Protein AF-A0A436BID1-F1 (afdb_monomer)

Sequence (160 aa):
TLTITIHGTDDAPVAVADTGSANEAGITPATAATGNVLANDTDVDNTHAQLSVSAVTGGTVGSALAGSYGSVTINGDGSYNYVIDDANPTVDALNVGGSLTDSFTYTVSDGQGGTSSTTLTITIHGTDDAPVAVADTGSANEAGITPATAATGNVLANDT

Secondary structure (DSSP, 8-state):
-PPPPPPP-PPPPB---EEEEEE--SSS--B-EEEETTTT-B-SSS-GGG-EEEEETTS-TTSEEE-SSEEEEE-TTSEEEEEE-TT-TTTTT-BTT-EEEEEEEEEEE-SSS-EEEEEEEEEEE-BPPPP---------B--SSSPPB-----TTSS--

Nearest PDB structures (foldseek):
  2yd1-assembly1_A  TM=4.431E-01  e=1.162E-01  Drosophila melanogaster
  6e8f-assembly1_A  TM=4.345E-01  e=7.505E-02  Homo sapiens
  3k5s-assembly1_B  TM=4.274E-01  e=1.612E-01  Gallus gallus
  7qfj-assembly6_F  TM=3.705E-01  e=1.433E+00  Lactobacillus acidophilus
  3eif-assembly1_A  TM=3.226E-01  e=3.252E+00  Streptococcus pyogenes

Radius of gyration: 27.64 Å; Cα contacts (8 Å, |Δi|>4): 351; chains: 1; bounding box: 82×17×98 Å

Structure (mmCIF, N/CA/C/O backbone):
data_AF-A0A436BID1-F1
#
_entry.id   AF-A0A436BID1-F1
#
loop_
_atom_site.group_PDB
_atom_site.id
_atom_site.type_symbol
_atom_site.label_atom_id
_atom_site.label_alt_id
_atom_site.label_comp_id
_atom_site.label_asym_id
_atom_site.label_entity_id
_atom_site.label_seq_id
_atom_site.pdbx_PDB_ins_code
_atom_site.Cartn_x
_atom_site.Cartn_y
_atom_site.Cartn_z
_atom_site.occupancy
_atom_site.B_iso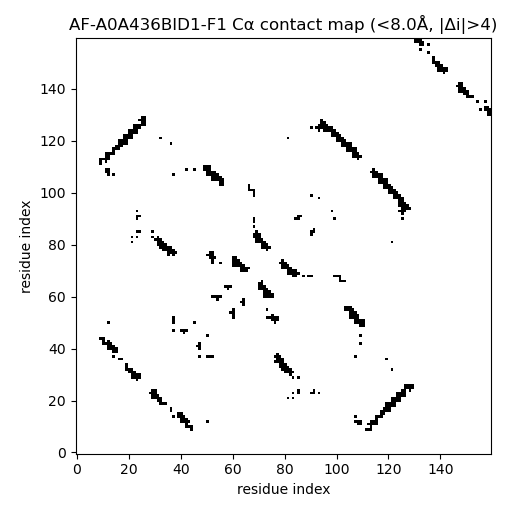_or_equiv
_atom_site.auth_seq_id
_atom_site.auth_comp_id
_atom_site.auth_asym_id
_atom_site.auth_atom_id
_atom_site.pdbx_PDB_model_num
ATOM 1 N N . THR A 1 1 ? -41.600 -2.890 45.453 1.00 72.25 1 THR A N 1
ATOM 2 C CA . THR A 1 1 ? -41.092 -2.928 44.065 1.00 72.25 1 THR A CA 1
ATOM 3 C C . THR A 1 1 ? -39.707 -3.534 44.091 1.00 72.25 1 THR A C 1
ATOM 5 O O . THR A 1 1 ? -38.937 -3.176 44.971 1.00 72.25 1 THR A O 1
ATOM 8 N N . LEU A 1 2 ? -39.421 -4.500 43.213 1.00 68.31 2 LEU A N 1
ATOM 9 C CA . LEU A 1 2 ? -38.078 -5.058 43.035 1.00 68.31 2 LEU A CA 1
ATOM 10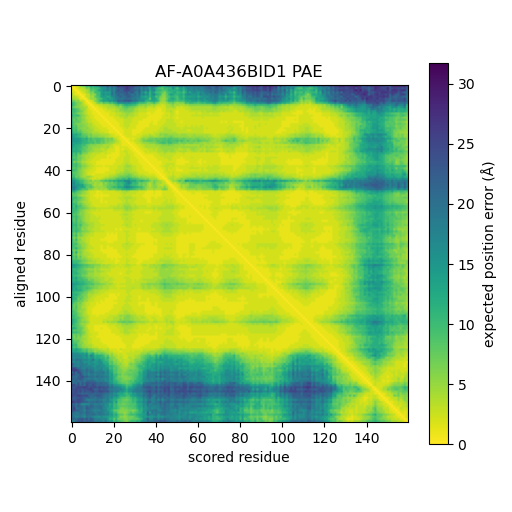 C C . LEU A 1 2 ? -37.408 -4.293 41.894 1.00 68.31 2 LEU A C 1
ATOM 12 O O . LEU A 1 2 ? -37.943 -4.275 40.788 1.00 68.31 2 LEU A O 1
ATOM 16 N N . THR A 1 3 ? -36.270 -3.670 42.172 1.00 73.38 3 THR A N 1
ATOM 17 C CA . THR A 1 3 ? -35.426 -3.057 41.145 1.00 73.38 3 THR A CA 1
ATOM 18 C C . THR A 1 3 ? -34.325 -4.049 40.805 1.00 73.38 3 THR A C 1
ATOM 20 O O . THR A 1 3 ? -33.556 -4.430 41.684 1.00 73.38 3 THR A O 1
ATOM 23 N N . ILE A 1 4 ? -34.271 -4.481 39.546 1.00 79.56 4 ILE A N 1
ATOM 24 C CA . ILE A 1 4 ? -33.131 -5.219 39.002 1.00 79.56 4 ILE A CA 1
ATOM 25 C C . ILE A 1 4 ? -32.293 -4.209 38.229 1.00 79.56 4 ILE A C 1
ATOM 27 O O . ILE A 1 4 ? -32.783 -3.600 37.280 1.00 79.56 4 ILE A O 1
ATOM 31 N N . THR A 1 5 ? -31.046 -4.028 38.652 1.00 77.38 5 THR A N 1
ATOM 32 C CA . THR A 1 5 ? -30.057 -3.240 37.917 1.00 77.38 5 THR A CA 1
ATOM 33 C C . THR A 1 5 ? -29.229 -4.200 37.078 1.00 77.38 5 THR A C 1
ATOM 35 O O . THR A 1 5 ? -28.635 -5.129 37.624 1.00 77.38 5 THR A O 1
ATOM 38 N N . ILE A 1 6 ? -29.202 -3.992 35.764 1.00 78.88 6 ILE A N 1
ATOM 39 C CA . ILE A 1 6 ? -28.259 -4.664 34.868 1.00 78.88 6 ILE A CA 1
ATOM 40 C C . ILE A 1 6 ? -27.137 -3.678 34.566 1.00 78.88 6 ILE A C 1
ATOM 42 O O . ILE A 1 6 ? -27.401 -2.528 34.220 1.00 78.88 6 ILE A O 1
ATOM 46 N N . HIS A 1 7 ? -25.898 -4.130 34.736 1.00 75.88 7 HIS A N 1
ATOM 47 C CA . HIS A 1 7 ? -24.707 -3.409 34.309 1.00 75.88 7 HIS A CA 1
ATOM 48 C C . HIS A 1 7 ? -24.254 -4.002 32.974 1.00 75.88 7 HIS A C 1
ATOM 50 O O . HIS A 1 7 ? -24.114 -5.222 32.881 1.00 75.88 7 HIS A O 1
ATOM 56 N N . GLY A 1 8 ? -24.071 -3.155 31.960 1.00 78.06 8 GLY A N 1
ATOM 57 C CA . GLY A 1 8 ? -23.377 -3.540 30.730 1.00 78.06 8 GLY A CA 1
ATOM 58 C C . GLY A 1 8 ? -21.879 -3.723 30.983 1.00 78.06 8 GLY A C 1
ATOM 59 O O . GLY A 1 8 ? -21.345 -3.199 31.967 1.00 78.06 8 GLY A O 1
ATOM 60 N N . THR A 1 9 ? -21.228 -4.487 30.116 1.00 86.00 9 THR A N 1
ATOM 61 C CA . THR A 1 9 ? -19.767 -4.604 30.017 1.00 86.00 9 THR A CA 1
ATOM 62 C C . THR A 1 9 ? -19.306 -3.908 28.744 1.00 86.00 9 THR A C 1
ATOM 64 O O . THR A 1 9 ? -20.119 -3.756 27.850 1.00 86.00 9 THR A O 1
ATOM 67 N N . ASP A 1 10 ? -18.040 -3.502 28.696 1.00 88.88 10 ASP A N 1
ATOM 68 C CA . ASP A 1 10 ? -17.391 -2.991 27.482 1.00 88.88 10 ASP A CA 1
ATOM 69 C C . ASP A 1 10 ? -17.120 -4.158 26.521 1.00 88.88 10 ASP A C 1
ATOM 71 O O . ASP A 1 10 ? -16.430 -5.115 26.901 1.00 88.88 10 ASP A O 1
ATOM 75 N N . ASP A 1 11 ? -17.701 -4.114 25.327 1.00 91.94 11 ASP A N 1
ATOM 76 C CA . ASP A 1 11 ? -17.417 -5.037 24.233 1.00 91.94 11 ASP A CA 1
ATOM 77 C C . ASP A 1 11 ? -16.283 -4.505 23.344 1.00 91.94 11 ASP A C 1
ATOM 79 O O . ASP A 1 11 ? -16.117 -3.310 23.156 1.00 91.94 11 ASP A O 1
ATOM 83 N N . ALA A 1 12 ? -15.482 -5.410 22.775 1.00 93.69 12 ALA A N 1
ATOM 84 C CA . ALA A 1 12 ? -14.409 -5.009 21.869 1.00 93.69 12 ALA A CA 1
ATOM 85 C C . ALA A 1 12 ? -14.951 -4.597 20.487 1.00 93.69 12 ALA A C 1
ATOM 87 O O . ALA A 1 12 ? -15.913 -5.209 20.001 1.00 93.69 12 ALA A O 1
ATOM 88 N N . PRO A 1 13 ? -14.258 -3.685 19.777 1.00 96.69 13 PRO A N 1
ATOM 89 C CA . PRO A 1 13 ? -14.666 -3.279 18.444 1.00 96.69 13 PRO A CA 1
ATOM 90 C C . PRO A 1 13 ? -14.571 -4.446 17.454 1.00 96.69 13 PRO A C 1
ATOM 92 O O . PRO A 1 13 ? -13.704 -5.321 17.535 1.00 96.69 13 PRO A O 1
ATOM 95 N N . VAL A 1 14 ? -15.440 -4.434 16.453 1.00 97.12 14 VAL A N 1
ATOM 96 C CA . VAL A 1 14 ? -15.406 -5.334 15.301 1.00 97.12 14 VAL A CA 1
ATOM 97 C C . VAL A 1 14 ? -14.659 -4.636 14.171 1.00 97.12 14 VAL A C 1
ATOM 99 O O . VAL A 1 14 ? -15.238 -3.817 13.456 1.00 97.12 14 VAL A O 1
ATOM 102 N N . ALA A 1 15 ? -13.379 -4.982 14.026 1.00 97.62 15 ALA A N 1
ATOM 103 C CA . ALA A 1 15 ? -12.531 -4.508 12.941 1.00 97.62 15 ALA A CA 1
ATOM 104 C C . ALA A 1 15 ? -12.761 -5.327 11.657 1.00 97.62 15 ALA A C 1
ATOM 106 O O . ALA A 1 15 ? -12.781 -6.563 11.690 1.00 97.62 15 ALA A O 1
ATOM 107 N N . VAL A 1 16 ? -12.916 -4.654 10.523 1.00 98.38 16 VAL A N 1
ATOM 108 C CA . VAL A 1 16 ? -13.138 -5.230 9.196 1.00 98.38 16 VAL A CA 1
ATOM 109 C C . VAL A 1 16 ? -11.924 -4.923 8.323 1.00 98.38 16 VAL A C 1
ATOM 111 O O . VAL A 1 16 ? -11.345 -3.853 8.389 1.00 98.38 16 VAL A O 1
ATOM 114 N N . ALA A 1 17 ? -11.470 -5.897 7.533 1.00 98.50 17 ALA A N 1
ATOM 115 C CA . ALA A 1 17 ? -10.313 -5.689 6.665 1.00 98.50 17 ALA A CA 1
ATOM 116 C C . ALA A 1 17 ? -10.600 -4.658 5.563 1.00 98.50 17 ALA A C 1
ATOM 118 O O . ALA A 1 17 ? -11.680 -4.657 4.964 1.00 98.50 17 ALA A O 1
ATOM 119 N N . ASP A 1 18 ? -9.586 -3.861 5.240 1.00 98.69 18 ASP A N 1
ATOM 120 C CA . ASP A 1 18 ? -9.657 -2.807 4.238 1.00 98.69 18 ASP A CA 1
ATOM 121 C C . ASP A 1 18 ? -8.842 -3.109 2.997 1.00 98.69 18 ASP A C 1
ATOM 123 O O . ASP A 1 18 ? -7.834 -3.821 3.012 1.00 98.69 18 ASP A O 1
ATOM 127 N N . THR A 1 19 ? -9.251 -2.461 1.911 1.00 98.38 19 THR A N 1
ATOM 128 C CA . THR A 1 19 ? -8.531 -2.480 0.646 1.00 98.38 19 THR A CA 1
ATOM 129 C C . THR A 1 19 ? -8.276 -1.067 0.146 1.00 98.38 19 THR A C 1
ATOM 131 O O . THR A 1 19 ? -9.178 -0.228 0.165 1.00 98.38 19 THR A O 1
ATOM 134 N N . GLY A 1 20 ? -7.072 -0.824 -0.358 1.00 98.00 20 GLY A N 1
ATOM 135 C CA . GLY A 1 20 ? -6.705 0.380 -1.096 1.00 98.00 20 GLY A CA 1
ATOM 136 C C . GLY A 1 20 ? -6.173 0.034 -2.482 1.00 98.00 20 GLY A C 1
ATOM 137 O O . GLY A 1 20 ? -5.729 -1.089 -2.726 1.00 98.00 20 GLY A O 1
ATOM 138 N N . SER A 1 21 ? -6.210 1.005 -3.390 1.00 97.75 21 SER A N 1
ATOM 139 C CA . SER A 1 21 ? -5.693 0.863 -4.751 1.00 97.75 21 SER A CA 1
ATOM 140 C C . SER A 1 21 ? -4.777 2.029 -5.076 1.00 97.75 21 SER A C 1
ATOM 142 O O . SER A 1 21 ? -5.123 3.180 -4.811 1.00 97.75 21 SER A O 1
ATOM 144 N N . ALA A 1 22 ? -3.635 1.717 -5.668 1.00 97.44 22 ALA A N 1
ATOM 145 C CA . ALA A 1 22 ? -2.652 2.665 -6.158 1.00 97.44 22 ALA A CA 1
ATOM 146 C C . ALA A 1 22 ? -2.274 2.278 -7.593 1.00 97.44 22 ALA A C 1
ATOM 148 O O . ALA A 1 22 ? -2.357 1.104 -7.958 1.00 97.44 22 ALA A O 1
ATOM 149 N N . ASN A 1 23 ? -1.858 3.251 -8.394 1.00 96.25 23 ASN A N 1
ATOM 150 C CA . ASN A 1 23 ? -1.273 2.982 -9.705 1.00 96.25 23 ASN A CA 1
ATOM 151 C C . ASN A 1 23 ? 0.169 3.445 -9.675 1.00 96.25 23 ASN A C 1
ATOM 153 O O . ASN A 1 23 ? 0.450 4.545 -9.194 1.00 96.25 23 ASN A O 1
ATOM 157 N N . GLU A 1 24 ? 1.044 2.605 -10.190 1.00 95.31 24 GLU A N 1
ATOM 158 C CA . GLU A 1 24 ? 2.434 2.939 -10.450 1.00 95.31 24 GLU A CA 1
ATOM 159 C C . GLU A 1 24 ? 2.587 4.147 -11.383 1.00 95.31 24 GLU A C 1
ATOM 161 O O . GLU A 1 24 ? 1.622 4.567 -12.034 1.00 95.31 24 GLU A O 1
ATOM 166 N N . ALA A 1 25 ? 3.782 4.740 -11.424 1.00 92.25 25 ALA A N 1
ATOM 167 C CA . ALA A 1 25 ? 4.133 5.611 -12.526 1.00 92.25 25 ALA A CA 1
ATOM 168 C C . ALA A 1 25 ? 4.237 4.838 -13.854 1.00 92.25 25 ALA A C 1
ATOM 170 O O . ALA A 1 25 ? 4.171 3.618 -13.921 1.00 92.25 25 ALA A O 1
ATOM 171 N N . GLY A 1 26 ? 4.334 5.617 -14.920 1.00 88.69 26 GLY A N 1
ATOM 172 C CA . GLY A 1 26 ? 4.584 5.188 -16.285 1.00 88.69 26 GLY A CA 1
ATOM 173 C C . GLY A 1 26 ? 4.569 6.448 -17.134 1.00 88.69 26 GLY A C 1
ATOM 174 O O . GLY A 1 26 ? 5.205 7.449 -16.791 1.00 88.69 26 GLY A O 1
ATOM 175 N N . ILE A 1 27 ? 3.741 6.501 -18.177 1.00 87.62 27 ILE A N 1
ATOM 176 C CA . ILE A 1 27 ? 3.491 7.756 -18.915 1.00 87.62 27 ILE A CA 1
ATOM 177 C C . ILE A 1 27 ? 2.895 8.847 -18.002 1.00 87.62 27 ILE A C 1
ATOM 179 O O . ILE A 1 27 ? 3.118 10.044 -18.214 1.00 87.62 27 ILE A O 1
ATOM 183 N N . THR A 1 28 ? 2.126 8.454 -16.983 1.00 87.56 28 THR A N 1
ATOM 184 C CA . THR A 1 28 ? 1.573 9.360 -15.967 1.00 87.56 28 THR A CA 1
ATOM 185 C C . THR A 1 28 ? 2.251 9.157 -14.613 1.00 87.56 28 THR A C 1
ATOM 187 O O . THR A 1 28 ? 2.656 8.038 -14.319 1.00 87.56 28 THR A O 1
ATOM 190 N N . PRO A 1 29 ? 2.333 10.187 -13.748 1.00 90.62 29 PRO A N 1
ATOM 191 C CA . PRO A 1 29 ? 2.858 10.015 -12.396 1.00 90.62 29 PRO A CA 1
ATOM 192 C C . PRO A 1 29 ? 2.053 9.005 -11.571 1.00 90.62 29 PRO A C 1
ATOM 194 O O . PRO A 1 29 ? 0.826 8.942 -11.703 1.00 90.62 29 PRO A O 1
ATOM 197 N N . ALA A 1 30 ? 2.741 8.309 -10.663 1.00 92.75 30 ALA A N 1
ATOM 198 C CA . ALA A 1 30 ? 2.126 7.390 -9.715 1.00 92.75 30 ALA A CA 1
ATOM 199 C C . ALA A 1 30 ? 0.992 8.049 -8.912 1.00 92.75 30 ALA A C 1
ATOM 201 O O . ALA A 1 30 ? 1.033 9.234 -8.558 1.00 92.75 30 ALA A O 1
ATOM 202 N N . THR A 1 31 ? -0.011 7.247 -8.564 1.00 95.50 31 THR A N 1
ATOM 203 C CA . THR A 1 31 ? -1.129 7.650 -7.705 1.00 95.50 31 THR A CA 1
ATOM 204 C C . THR A 1 31 ? -1.084 6.882 -6.393 1.00 95.50 31 THR A C 1
ATOM 206 O O . THR A 1 31 ? -1.023 5.656 -6.378 1.00 95.50 31 THR A O 1
ATOM 209 N N . ALA A 1 32 ? -1.119 7.612 -5.281 1.00 95.12 32 ALA A N 1
ATOM 210 C CA . ALA A 1 32 ? -1.159 7.038 -3.940 1.00 95.12 32 ALA A CA 1
ATOM 211 C C . ALA A 1 32 ? -2.531 6.416 -3.628 1.00 95.12 32 ALA A C 1
ATOM 213 O O . ALA A 1 32 ? -3.563 6.939 -4.059 1.00 95.12 32 ALA A O 1
ATOM 214 N N . ALA A 1 33 ? -2.552 5.369 -2.798 1.00 98.06 33 ALA A N 1
ATOM 215 C CA . ALA A 1 33 ? -3.795 4.910 -2.177 1.00 98.06 33 ALA A CA 1
ATOM 216 C C . ALA A 1 33 ? -4.063 5.736 -0.915 1.00 98.06 33 ALA A C 1
ATOM 218 O O . ALA A 1 33 ? -3.208 5.827 -0.032 1.00 98.06 33 ALA A O 1
ATOM 219 N N . THR A 1 34 ? -5.257 6.316 -0.812 1.00 98.38 34 THR A N 1
ATOM 220 C CA . THR A 1 34 ? -5.702 7.049 0.380 1.00 98.38 34 THR A CA 1
ATOM 221 C C . THR A 1 34 ? -7.092 6.590 0.799 1.00 98.38 34 THR A C 1
ATOM 223 O O . THR A 1 34 ? -7.889 6.144 -0.027 1.00 98.38 34 THR A O 1
ATOM 226 N N . GLY A 1 35 ? -7.390 6.694 2.090 1.00 98.25 35 GLY A N 1
ATOM 227 C CA . GLY A 1 35 ? -8.683 6.297 2.636 1.00 98.25 35 GLY A CA 1
ATOM 228 C C . GLY A 1 35 ? -8.715 6.393 4.154 1.00 98.25 35 GLY A C 1
ATOM 229 O O . GLY A 1 35 ? -7.863 7.046 4.758 1.00 98.25 35 GLY A O 1
ATOM 230 N N . ASN A 1 36 ? -9.706 5.747 4.764 1.00 98.25 36 ASN A N 1
ATOM 231 C CA . ASN A 1 36 ? -9.809 5.630 6.212 1.00 98.25 36 ASN A CA 1
ATOM 232 C C . ASN A 1 36 ? -10.103 4.173 6.590 1.00 98.25 36 ASN A C 1
ATOM 234 O O . ASN A 1 36 ? -11.115 3.640 6.142 1.00 98.25 36 ASN A O 1
ATOM 238 N N . VAL A 1 37 ? -9.221 3.568 7.391 1.00 98.38 37 VAL A N 1
ATOM 239 C CA . VAL A 1 37 ? -9.302 2.157 7.809 1.00 98.38 37 VAL A CA 1
ATOM 240 C C . VAL A 1 37 ? -10.337 1.878 8.897 1.00 98.38 37 VAL A C 1
ATOM 242 O O . VAL A 1 37 ? -10.498 0.749 9.333 1.00 98.38 37 VAL A O 1
ATOM 245 N N . LEU A 1 38 ? -10.984 2.925 9.407 1.00 97.62 38 LEU A N 1
ATOM 246 C CA . LEU A 1 38 ? -12.035 2.783 10.402 1.00 97.62 38 LEU A CA 1
ATOM 247 C C . LEU A 1 38 ? -13.413 2.749 9.756 1.00 97.62 38 LEU A C 1
ATOM 249 O O . LEU A 1 38 ? -14.341 2.328 10.416 1.00 97.62 38 LEU A O 1
ATOM 253 N N . ALA A 1 39 ? -13.576 3.164 8.492 1.00 96.25 39 ALA A N 1
ATOM 254 C CA . ALA A 1 39 ? -14.872 3.521 7.897 1.00 96.25 39 ALA A CA 1
ATOM 255 C C . ALA A 1 39 ? -15.936 2.402 7.870 1.00 96.25 39 ALA A C 1
ATOM 257 O O . ALA A 1 3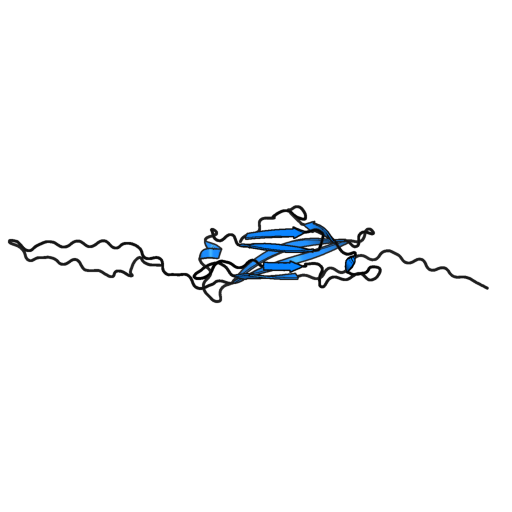9 ? -17.129 2.685 7.731 1.00 96.25 39 ALA A O 1
ATOM 258 N N . ASN A 1 40 ? -15.518 1.143 7.958 1.00 96.38 40 ASN A N 1
ATOM 259 C CA . ASN A 1 40 ? -16.358 -0.058 7.957 1.00 96.38 40 ASN A CA 1
ATOM 260 C C . ASN A 1 40 ? -16.350 -0.804 9.307 1.00 96.38 40 ASN A C 1
ATOM 262 O O . ASN A 1 40 ? -17.041 -1.818 9.431 1.00 96.38 40 ASN A O 1
ATOM 266 N N . ASP A 1 41 ? -15.622 -0.301 10.302 1.00 96.81 41 ASP A N 1
ATOM 267 C CA . ASP A 1 41 ? -15.540 -0.888 11.634 1.00 96.81 41 ASP A CA 1
ATOM 268 C C . ASP A 1 41 ? -16.774 -0.547 12.469 1.00 96.81 41 ASP A C 1
ATOM 270 O O . ASP A 1 41 ? -17.496 0.420 12.220 1.00 96.81 41 ASP A O 1
ATOM 274 N N . THR A 1 42 ? -17.058 -1.340 13.494 1.00 95.81 42 THR A N 1
ATOM 275 C CA . THR A 1 42 ? -18.190 -1.067 14.390 1.00 95.81 42 THR A CA 1
ATOM 276 C C . THR A 1 42 ? -17.853 -1.409 15.824 1.00 95.81 42 THR A C 1
ATOM 278 O O . THR A 1 42 ? -16.915 -2.147 16.095 1.00 95.81 42 THR A O 1
ATOM 281 N N . ASP A 1 43 ? -18.650 -0.879 16.736 1.00 94.75 43 ASP A N 1
ATOM 282 C CA . ASP A 1 43 ? -18.651 -1.248 18.139 1.00 94.75 43 ASP A CA 1
ATOM 283 C C . ASP A 1 43 ? -20.105 -1.236 18.622 1.00 94.75 43 ASP A C 1
ATOM 285 O O . ASP A 1 43 ? -20.921 -0.469 18.099 1.00 94.75 43 ASP A O 1
ATOM 289 N N . VAL A 1 44 ? -20.467 -2.150 19.520 1.00 92.50 44 VAL A N 1
ATOM 290 C CA . VAL A 1 44 ? -21.859 -2.295 19.976 1.00 92.50 44 VAL A CA 1
ATOM 291 C C . VAL A 1 44 ? -22.210 -1.302 21.083 1.00 92.50 44 VAL A C 1
ATOM 293 O O . VAL A 1 44 ? -23.368 -0.882 21.168 1.00 92.50 44 VAL A O 1
ATOM 296 N N . ASP A 1 45 ? -21.222 -0.884 21.873 1.00 87.75 45 ASP A N 1
ATOM 297 C CA . ASP A 1 45 ? -21.388 0.044 22.989 1.00 87.75 45 ASP A CA 1
ATOM 298 C C . ASP A 1 45 ? -21.038 1.484 22.590 1.00 87.75 45 ASP A C 1
ATOM 300 O O . ASP A 1 45 ? -21.561 2.440 23.176 1.00 87.75 45 ASP A O 1
ATOM 304 N N . ASN A 1 46 ? -20.226 1.648 21.540 1.00 80.19 46 ASN A N 1
ATOM 305 C CA . ASN A 1 46 ? -19.675 2.930 21.127 1.00 80.19 46 ASN A CA 1
ATOM 306 C C . ASN A 1 46 ? -20.135 3.410 19.756 1.00 80.19 46 ASN A C 1
ATOM 308 O O . ASN A 1 46 ? -20.496 2.668 18.845 1.00 80.19 46 ASN A O 1
ATOM 312 N N . THR A 1 47 ? -20.083 4.729 19.584 1.00 81.19 47 THR A N 1
ATOM 313 C CA . THR A 1 47 ? -20.255 5.323 18.261 1.00 81.19 47 THR A CA 1
ATOM 314 C C . THR A 1 47 ? -18.975 5.162 17.455 1.00 81.19 47 THR A C 1
ATOM 316 O O . THR A 1 47 ? -17.873 5.306 17.975 1.00 81.19 47 THR A O 1
ATOM 319 N N . HIS A 1 48 ? -19.117 4.985 16.146 1.00 78.56 48 HIS A N 1
ATOM 320 C CA . HIS A 1 48 ? -17.992 4.888 15.216 1.00 78.56 48 HIS A CA 1
ATOM 321 C C . HIS A 1 48 ? -16.979 6.049 15.324 1.00 78.56 48 HIS A C 1
ATOM 323 O O . HIS A 1 48 ? -15.788 5.864 15.117 1.00 78.56 48 HIS A O 1
ATOM 329 N N . ALA A 1 49 ? -17.436 7.248 15.706 1.00 80.62 49 ALA A N 1
ATOM 330 C CA . ALA A 1 49 ? -16.585 8.427 15.889 1.00 80.62 49 ALA A CA 1
ATOM 331 C C . ALA A 1 49 ? -15.639 8.347 17.106 1.00 80.62 49 ALA A C 1
ATOM 333 O O . ALA A 1 49 ? -14.796 9.226 17.275 1.00 80.62 49 ALA A O 1
ATOM 334 N N . GLN A 1 50 ? -15.802 7.342 17.970 1.00 88.12 50 GLN A N 1
ATOM 335 C CA . GLN A 1 50 ? -14.929 7.080 19.118 1.00 88.12 50 GLN A CA 1
ATOM 336 C C . GLN A 1 50 ? -13.845 6.041 18.804 1.00 88.12 50 GLN A C 1
ATOM 338 O O . GLN A 1 50 ? -12.903 5.913 19.583 1.00 88.12 50 GLN A O 1
ATOM 343 N N . LEU A 1 51 ? -13.944 5.336 17.670 1.00 96.69 51 LEU A N 1
ATOM 344 C CA . LEU A 1 51 ? -12.920 4.388 17.244 1.00 96.69 51 LEU A CA 1
ATOM 345 C C . LEU A 1 51 ? -11.635 5.114 16.846 1.00 96.69 51 LEU A C 1
ATOM 347 O O . LEU A 1 51 ? -11.654 6.212 16.288 1.00 96.69 51 LEU A O 1
ATOM 351 N N . SER A 1 52 ? -10.504 4.476 17.127 1.00 97.81 52 SER A N 1
ATOM 352 C CA . SER A 1 52 ? -9.180 4.980 16.768 1.00 97.81 52 SER A CA 1
ATOM 353 C C . SER A 1 52 ? -8.227 3.846 16.423 1.00 97.81 52 SER A C 1
ATOM 355 O O . SER A 1 52 ? -8.381 2.716 16.889 1.00 97.81 52 SER A O 1
ATOM 357 N N . VAL A 1 53 ? -7.195 4.148 15.638 1.00 98.56 53 VAL A N 1
ATOM 358 C CA . VAL A 1 53 ? -6.074 3.226 15.440 1.00 98.56 53 VAL A CA 1
ATOM 359 C C . VAL A 1 53 ? -5.094 3.388 16.598 1.00 98.56 53 VAL A C 1
ATOM 361 O O . VAL A 1 53 ? -4.484 4.441 16.781 1.00 98.56 53 VAL A O 1
ATOM 364 N N . SER A 1 54 ? -4.926 2.321 17.375 1.00 98.44 54 SER A N 1
ATOM 365 C CA . SER A 1 54 ? -4.079 2.293 18.575 1.00 98.44 54 SER A CA 1
ATOM 366 C C . SER A 1 54 ? -2.687 1.707 18.327 1.00 98.44 54 SER A C 1
ATOM 368 O O . SER A 1 54 ? -1.744 2.037 19.046 1.00 98.44 54 SER A O 1
ATOM 370 N N . ALA A 1 55 ? -2.530 0.861 17.303 1.00 98.62 55 ALA A N 1
ATOM 371 C CA . ALA A 1 55 ? -1.247 0.263 16.948 1.00 98.62 55 ALA A CA 1
ATOM 372 C C . ALA A 1 55 ? -1.156 -0.080 15.456 1.00 98.62 55 ALA A C 1
ATOM 374 O O . ALA A 1 55 ? -2.157 -0.392 14.812 1.00 98.62 55 ALA A O 1
ATOM 375 N N . VAL A 1 56 ? 0.074 -0.083 14.938 1.00 98.69 56 VAL A N 1
ATOM 376 C CA . VAL A 1 56 ? 0.436 -0.631 13.624 1.00 98.69 56 VAL A CA 1
ATOM 377 C C . VAL A 1 56 ? 1.537 -1.663 13.848 1.00 98.69 56 VAL A C 1
ATOM 379 O O . VAL A 1 56 ? 2.558 -1.367 14.469 1.00 98.69 56 VAL A O 1
ATOM 382 N N . THR A 1 57 ? 1.339 -2.888 13.371 1.00 98.62 57 THR A N 1
ATOM 383 C CA . THR A 1 57 ? 2.309 -3.973 13.567 1.00 98.62 57 THR A CA 1
ATOM 384 C C . THR A 1 57 ? 3.587 -3.685 12.787 1.00 98.62 57 THR A C 1
ATOM 386 O O . THR A 1 57 ? 3.542 -3.447 11.585 1.00 98.62 57 THR A O 1
ATOM 389 N N . GLY A 1 58 ? 4.737 -3.721 13.465 1.00 97.81 58 GLY A N 1
ATOM 390 C CA . GLY A 1 58 ? 6.037 -3.446 12.844 1.00 97.81 58 GLY A CA 1
ATOM 391 C C . GLY A 1 58 ? 6.337 -1.960 12.619 1.00 97.81 58 GLY A C 1
ATOM 392 O O . GLY A 1 58 ? 7.396 -1.644 12.085 1.00 97.81 58 GLY A O 1
ATOM 393 N N . GLY A 1 59 ? 5.455 -1.053 13.052 1.00 97.38 59 GLY A N 1
ATOM 394 C CA . GLY A 1 59 ? 5.624 0.389 12.891 1.00 97.38 59 GLY A CA 1
ATOM 395 C C . GLY A 1 59 ? 5.066 1.199 14.058 1.00 97.38 59 GLY A C 1
ATOM 396 O O . GLY A 1 59 ? 4.837 0.687 15.153 1.00 97.38 59 GLY A O 1
ATOM 397 N N . THR A 1 60 ? 4.844 2.485 13.798 1.00 98.50 60 THR A N 1
ATOM 398 C CA . THR A 1 60 ? 4.285 3.446 14.756 1.00 98.50 60 THR A CA 1
ATOM 399 C C . THR A 1 60 ? 3.114 4.163 14.097 1.00 98.50 60 THR A C 1
ATOM 401 O O . THR A 1 60 ? 3.234 4.608 12.956 1.00 98.50 60 THR A O 1
ATOM 404 N N . VAL A 1 61 ? 1.995 4.306 14.814 1.00 98.62 61 VAL A N 1
ATOM 405 C CA . VAL A 1 61 ? 0.830 5.076 14.345 1.00 98.62 61 VAL A CA 1
ATOM 406 C C . VAL A 1 61 ? 1.267 6.490 13.939 1.00 98.62 61 VAL A C 1
ATOM 408 O O . VAL A 1 61 ? 2.021 7.150 14.655 1.00 98.62 61 VAL A O 1
ATOM 411 N N . GLY A 1 62 ? 0.810 6.949 12.777 1.00 98.50 62 GLY A N 1
ATOM 412 C CA . GLY A 1 62 ? 1.130 8.257 12.203 1.00 98.50 62 GLY A CA 1
ATOM 413 C C . GLY A 1 62 ? 2.544 8.385 11.629 1.00 98.50 62 GLY A C 1
ATOM 414 O O . GLY A 1 62 ? 2.952 9.481 11.258 1.00 98.50 62 GLY A O 1
ATOM 415 N N . SER A 1 63 ? 3.306 7.291 11.552 1.00 98.56 63 SER A N 1
ATOM 416 C CA . SER A 1 63 ? 4.628 7.253 10.918 1.00 98.56 63 SER A CA 1
ATOM 417 C C . SER A 1 63 ? 4.625 6.324 9.709 1.00 98.56 63 SER A C 1
ATOM 419 O O . SER A 1 63 ? 3.873 5.352 9.672 1.00 98.56 63 SER A O 1
ATOM 421 N N . ALA A 1 64 ? 5.492 6.614 8.738 1.00 98.38 64 ALA A N 1
ATOM 422 C CA . ALA A 1 64 ? 5.657 5.763 7.569 1.00 98.38 64 ALA A CA 1
ATOM 423 C C . ALA A 1 64 ? 6.241 4.398 7.968 1.00 98.38 64 ALA A C 1
ATOM 425 O O . ALA A 1 64 ? 7.265 4.320 8.651 1.00 98.38 64 ALA A O 1
ATOM 426 N N . LEU A 1 65 ? 5.594 3.332 7.508 1.00 98.62 65 LEU A N 1
ATOM 427 C CA . LEU A 1 65 ? 6.012 1.943 7.626 1.00 98.62 65 LEU A CA 1
ATOM 428 C C . LEU A 1 65 ? 6.287 1.396 6.225 1.00 98.62 65 LEU A C 1
ATOM 430 O O . LEU A 1 65 ? 5.402 1.403 5.370 1.00 98.62 65 LEU A O 1
ATOM 434 N N . ALA A 1 66 ? 7.510 0.924 5.993 1.00 98.38 66 ALA A N 1
ATOM 435 C CA . ALA A 1 66 ? 7.890 0.309 4.726 1.00 98.38 66 ALA A CA 1
ATOM 436 C C . ALA A 1 66 ? 7.1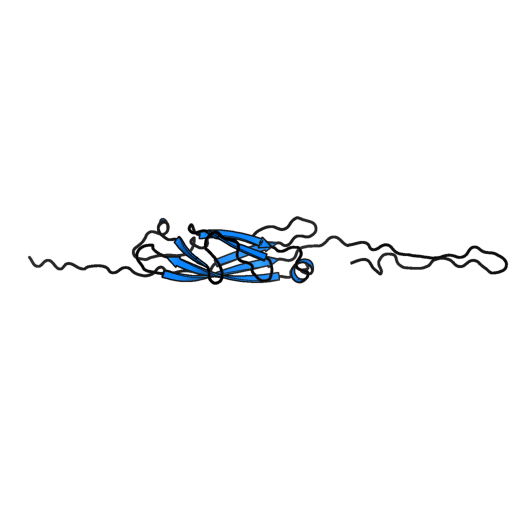87 -1.047 4.534 1.00 98.38 66 ALA A C 1
ATOM 438 O O . ALA A 1 66 ? 7.193 -1.889 5.433 1.00 98.38 66 ALA A O 1
ATOM 439 N N . GLY A 1 67 ? 6.593 -1.233 3.358 1.00 97.69 67 GLY A N 1
ATOM 440 C CA . GLY A 1 67 ? 6.154 -2.513 2.811 1.00 97.69 67 GLY A CA 1
ATOM 441 C C . GLY A 1 67 ? 7.167 -3.057 1.803 1.00 97.69 67 GLY A C 1
ATOM 442 O O . GLY A 1 67 ? 8.337 -2.673 1.810 1.00 97.69 67 GLY A O 1
ATOM 443 N N . SER A 1 68 ? 6.718 -3.954 0.928 1.00 98.06 68 SER A N 1
ATOM 444 C CA . SER A 1 68 ? 7.561 -4.558 -0.112 1.00 98.06 68 SER A CA 1
ATOM 445 C C . SER A 1 68 ? 7.706 -3.652 -1.334 1.00 98.06 68 SER A C 1
ATOM 447 O O . SER A 1 68 ? 8.731 -3.701 -2.011 1.00 98.06 68 SER A O 1
ATOM 449 N N . TYR A 1 69 ? 6.680 -2.844 -1.621 1.00 98.12 69 TYR A N 1
ATOM 450 C CA . TYR A 1 69 ? 6.545 -2.080 -2.867 1.00 98.12 69 TYR A CA 1
ATOM 451 C C . TYR A 1 69 ? 6.329 -0.577 -2.638 1.00 98.12 69 TYR A C 1
ATOM 453 O O . TYR A 1 69 ? 6.100 0.182 -3.577 1.00 98.12 69 TYR A O 1
ATOM 461 N N . GLY A 1 70 ? 6.387 -0.135 -1.384 1.00 97.69 70 GLY A N 1
ATOM 462 C CA . GLY A 1 70 ? 6.103 1.238 -0.993 1.00 97.69 70 GLY A CA 1
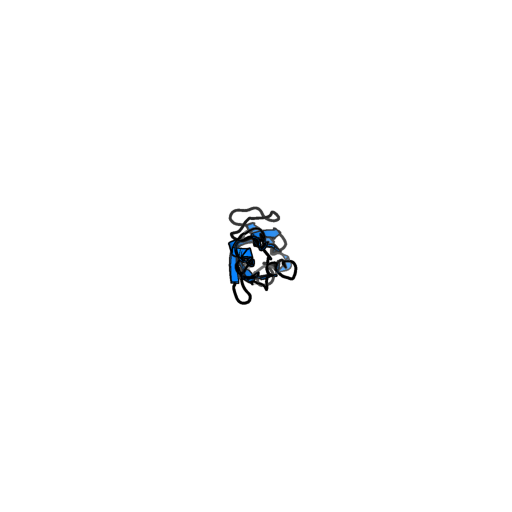ATOM 463 C C . GLY A 1 70 ? 6.073 1.398 0.519 1.00 97.69 70 GLY A C 1
ATOM 464 O O . GLY A 1 70 ? 6.617 0.581 1.260 1.00 97.69 70 GLY A O 1
ATOM 465 N N . SER A 1 71 ? 5.433 2.456 1.002 1.00 98.38 71 SER A N 1
ATOM 466 C CA . SER A 1 71 ? 5.272 2.714 2.434 1.00 98.38 71 SER A CA 1
ATOM 467 C C . SER A 1 71 ? 3.877 3.226 2.759 1.00 98.38 71 SER A C 1
ATOM 469 O O . SER A 1 71 ? 3.313 4.022 2.010 1.00 98.38 71 SER A O 1
ATOM 471 N N . VAL A 1 72 ? 3.328 2.785 3.892 1.00 98.75 72 VAL A N 1
ATOM 472 C CA . VAL A 1 72 ? 2.040 3.258 4.409 1.00 98.75 72 VAL A CA 1
ATOM 473 C C . VAL A 1 72 ? 2.243 4.119 5.646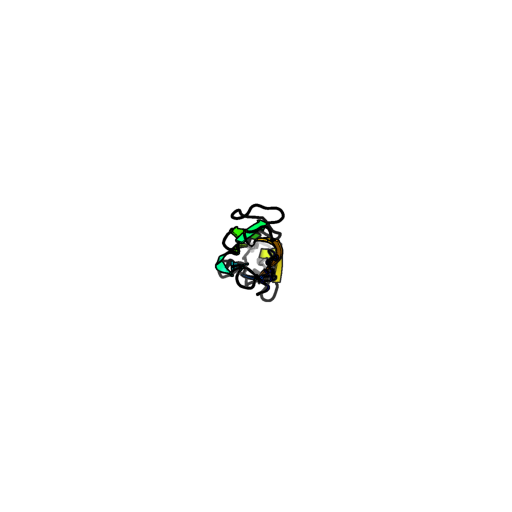 1.00 98.75 72 VAL A C 1
ATOM 475 O O . VAL A 1 72 ? 3.027 3.779 6.527 1.00 98.75 72 VAL A O 1
ATOM 478 N N . THR A 1 73 ? 1.480 5.197 5.760 1.00 98.81 73 THR A N 1
ATOM 479 C CA . THR A 1 73 ? 1.249 5.889 7.030 1.00 98.81 73 THR A CA 1
ATOM 480 C C . THR A 1 73 ? -0.206 5.672 7.415 1.00 98.81 73 THR A C 1
ATOM 482 O O . THR A 1 73 ? -1.080 6.047 6.640 1.00 98.81 73 THR A O 1
ATOM 485 N N . ILE A 1 74 ? -0.468 5.088 8.589 1.00 98.81 74 ILE A N 1
ATOM 486 C CA . ILE A 1 74 ? -1.818 4.935 9.160 1.00 98.81 74 ILE A CA 1
ATOM 487 C C . ILE A 1 74 ? -1.902 5.808 10.412 1.00 98.81 74 ILE A C 1
ATOM 489 O O . ILE A 1 74 ? -1.149 5.594 11.364 1.00 98.81 74 ILE A O 1
ATOM 493 N N . ASN A 1 75 ? -2.782 6.804 10.405 1.00 98.81 75 ASN A N 1
ATOM 494 C CA . ASN A 1 75 ? -2.960 7.761 11.494 1.00 98.81 75 ASN A CA 1
ATOM 495 C C . ASN A 1 75 ? -3.955 7.250 12.544 1.00 98.81 75 ASN A C 1
ATOM 497 O O . ASN A 1 75 ? -4.761 6.361 12.284 1.00 98.81 75 ASN A O 1
ATOM 501 N N . GLY A 1 76 ? -3.928 7.852 13.737 1.00 98.31 76 GLY A N 1
ATOM 502 C CA . GLY A 1 76 ? -4.824 7.473 14.836 1.00 98.31 76 GLY A CA 1
ATOM 503 C C . GLY A 1 76 ? -6.310 7.705 14.541 1.00 98.31 76 GLY A C 1
ATOM 504 O O . GLY A 1 76 ? -7.150 7.008 15.098 1.00 98.31 76 GLY A O 1
ATOM 505 N N . ASP A 1 77 ? -6.634 8.631 13.636 1.00 97.94 77 ASP A N 1
ATOM 506 C CA . ASP A 1 77 ? -8.000 8.890 13.156 1.00 97.94 77 ASP A CA 1
ATOM 507 C C . ASP A 1 77 ? -8.452 7.926 12.040 1.00 97.94 77 ASP A C 1
ATOM 509 O O . ASP A 1 77 ? -9.506 8.119 11.431 1.00 97.94 77 ASP A O 1
ATOM 513 N N . GLY A 1 78 ? -7.633 6.915 11.738 1.00 98.19 78 GLY A N 1
ATOM 514 C CA . GLY A 1 78 ? -7.877 5.930 10.695 1.00 98.19 78 GLY A CA 1
ATOM 515 C C . GLY A 1 78 ? -7.475 6.375 9.295 1.00 98.19 78 GLY A C 1
ATOM 516 O O . GLY A 1 78 ? -7.403 5.535 8.400 1.00 98.19 78 GLY A O 1
ATOM 517 N N . SER A 1 79 ? -7.176 7.658 9.064 1.00 98.69 79 SER A N 1
ATOM 518 C CA . SER A 1 79 ? -6.728 8.097 7.743 1.00 98.69 79 SER A CA 1
ATOM 519 C C . SER A 1 79 ? -5.401 7.432 7.376 1.00 98.69 79 SER A C 1
ATOM 521 O O . SER A 1 79 ? -4.485 7.349 8.199 1.00 98.69 79 SER A O 1
ATOM 523 N N . TYR A 1 80 ? -5.286 6.960 6.136 1.00 98.81 80 TYR A N 1
ATOM 524 C CA . TYR A 1 80 ? -4.050 6.374 5.634 1.00 98.81 80 TYR A CA 1
ATOM 525 C C . TYR A 1 80 ? -3.615 6.977 4.301 1.00 98.81 80 TYR A C 1
ATOM 527 O O . TYR A 1 80 ? -4.429 7.462 3.511 1.00 98.81 80 TYR A O 1
ATOM 535 N N . ASN A 1 81 ? -2.309 6.914 4.055 1.00 98.69 81 ASN A N 1
ATOM 536 C CA . ASN A 1 81 ? -1.687 7.262 2.784 1.00 98.69 81 ASN A CA 1
ATOM 537 C C . ASN A 1 81 ? -0.595 6.239 2.458 1.00 98.69 81 ASN A C 1
ATOM 539 O O . ASN A 1 81 ? 0.332 6.066 3.250 1.00 98.69 81 ASN A O 1
ATOM 543 N N . TYR A 1 82 ? -0.707 5.583 1.306 1.00 98.69 82 TYR A N 1
ATOM 544 C CA . TYR A 1 82 ? 0.297 4.667 0.775 1.00 98.69 82 TYR A CA 1
ATOM 545 C C . TYR A 1 82 ? 1.026 5.304 -0.405 1.00 98.69 82 TYR A C 1
ATOM 547 O O . TYR A 1 82 ? 0.395 5.690 -1.389 1.00 98.69 82 TYR A O 1
ATOM 555 N N . VAL A 1 83 ? 2.351 5.378 -0.319 1.00 97.81 83 VAL A N 1
ATOM 556 C CA . VAL A 1 83 ? 3.225 5.896 -1.375 1.00 97.81 83 VAL A CA 1
ATOM 557 C C . VAL A 1 83 ? 4.028 4.740 -1.953 1.00 97.81 83 VAL A C 1
ATOM 559 O O . VAL A 1 83 ? 4.727 4.053 -1.210 1.00 97.81 83 VAL A O 1
ATOM 562 N N . ILE A 1 84 ? 3.921 4.545 -3.265 1.00 97.62 84 ILE A N 1
ATOM 563 C CA . ILE A 1 84 ? 4.675 3.537 -4.019 1.00 97.62 84 ILE A CA 1
ATOM 564 C C . ILE A 1 84 ? 6.168 3.903 -4.032 1.00 97.62 84 ILE A C 1
ATOM 566 O O . ILE A 1 84 ? 6.522 5.079 -4.133 1.00 97.62 84 ILE A O 1
ATOM 570 N N . ASP A 1 85 ? 7.037 2.896 -3.931 1.00 96.62 85 ASP A N 1
ATOM 571 C CA . ASP A 1 85 ? 8.466 3.024 -4.222 1.00 96.62 85 ASP A CA 1
ATOM 572 C C . ASP A 1 85 ? 8.708 2.777 -5.715 1.00 96.62 85 ASP A C 1
ATOM 574 O O . ASP A 1 85 ? 8.922 1.649 -6.149 1.00 96.62 85 ASP A O 1
ATOM 578 N N . ASP A 1 86 ? 8.651 3.853 -6.494 1.00 89.81 86 ASP A N 1
ATOM 579 C CA . ASP A 1 86 ? 8.805 3.841 -7.956 1.00 89.81 86 ASP A CA 1
ATOM 580 C C . ASP A 1 86 ? 10.211 3.401 -8.404 1.00 89.81 86 ASP A C 1
ATOM 582 O O . ASP A 1 86 ? 10.418 2.971 -9.528 1.00 89.81 86 ASP A O 1
ATOM 586 N N . ALA A 1 87 ? 11.204 3.468 -7.510 1.00 91.94 87 ALA A N 1
ATOM 587 C CA . ALA A 1 87 ? 12.549 2.978 -7.799 1.00 91.94 87 ALA A CA 1
ATOM 588 C C . ALA A 1 87 ? 12.674 1.451 -7.637 1.00 91.94 87 ALA A C 1
ATOM 590 O O . ALA A 1 87 ? 13.748 0.889 -7.883 1.00 91.94 87 ALA A O 1
ATOM 591 N N . ASN A 1 88 ? 11.617 0.770 -7.183 1.00 95.44 88 ASN A N 1
ATOM 592 C CA . ASN A 1 88 ? 11.609 -0.676 -7.050 1.00 95.44 88 ASN A CA 1
ATOM 593 C C . ASN A 1 88 ? 11.465 -1.321 -8.440 1.00 95.44 88 ASN A C 1
ATOM 595 O O . ASN A 1 88 ? 10.413 -1.197 -9.055 1.00 95.44 88 ASN A O 1
ATOM 599 N N . PRO A 1 89 ? 12.445 -2.112 -8.913 1.00 93.69 89 PRO A N 1
ATOM 600 C CA . PRO A 1 89 ? 12.419 -2.677 -10.265 1.00 93.69 89 PRO A CA 1
ATOM 601 C C . PRO A 1 89 ? 11.313 -3.721 -10.486 1.00 93.69 89 PRO A C 1
ATOM 603 O O . PRO A 1 89 ? 11.070 -4.131 -11.612 1.00 93.69 89 PRO A O 1
ATOM 606 N N . THR A 1 90 ? 10.689 -4.227 -9.416 1.00 95.38 90 THR A N 1
ATOM 607 C CA . THR A 1 90 ? 9.525 -5.125 -9.533 1.00 95.38 90 THR A CA 1
ATOM 608 C C . THR A 1 90 ? 8.246 -4.333 -9.756 1.00 95.38 90 THR A C 1
ATOM 610 O O . THR A 1 90 ? 7.332 -4.844 -10.396 1.00 95.38 90 THR A O 1
ATOM 613 N N . VAL A 1 91 ? 8.195 -3.123 -9.191 1.00 95.00 91 VAL A N 1
ATOM 614 C CA . VAL A 1 91 ? 7.148 -2.146 -9.459 1.00 95.00 91 VAL A CA 1
ATOM 615 C C . VAL A 1 91 ? 7.345 -1.658 -10.890 1.00 95.00 91 VAL A C 1
ATOM 617 O O . VAL A 1 91 ? 6.551 -2.088 -11.698 1.00 95.00 91 VAL A O 1
ATOM 620 N N . ASP A 1 92 ? 8.486 -1.043 -11.234 1.00 91.62 92 ASP A N 1
ATOM 621 C CA . ASP A 1 92 ? 8.841 -0.516 -12.585 1.00 91.62 92 ASP A CA 1
ATOM 622 C C . ASP A 1 92 ? 8.637 -1.496 -13.765 1.00 91.62 92 ASP A C 1
ATOM 624 O O . ASP A 1 92 ? 8.625 -1.122 -14.929 1.00 91.62 92 ASP A O 1
ATOM 628 N N . ALA A 1 93 ? 8.525 -2.800 -13.494 1.00 91.25 93 ALA A N 1
ATOM 629 C CA . ALA A 1 93 ? 8.286 -3.830 -14.504 1.00 91.25 93 ALA A CA 1
ATOM 630 C C . ALA A 1 93 ? 6.798 -4.209 -14.671 1.00 91.25 93 ALA A C 1
ATOM 632 O O . ALA A 1 93 ? 6.474 -5.175 -15.386 1.00 91.25 93 ALA A O 1
ATOM 633 N N . LEU A 1 94 ? 5.879 -3.542 -13.967 1.00 93.88 94 LEU A N 1
ATOM 634 C CA . LEU A 1 94 ? 4.471 -3.902 -13.932 1.00 93.88 94 LEU A CA 1
ATOM 635 C C . LEU A 1 94 ? 3.744 -3.356 -15.164 1.00 93.88 94 LEU A C 1
ATOM 637 O O . LEU A 1 94 ? 3.226 -2.250 -15.217 1.00 93.88 94 LEU A O 1
ATOM 641 N N . ASN A 1 95 ? 3.611 -4.226 -16.155 1.00 90.94 95 ASN A N 1
ATOM 642 C CA . ASN A 1 95 ? 2.849 -3.923 -17.360 1.00 90.94 95 ASN A CA 1
ATOM 643 C C . ASN A 1 95 ? 1.357 -3.682 -17.067 1.00 90.94 95 ASN A C 1
ATOM 645 O O . ASN A 1 95 ? 0.790 -4.247 -16.123 1.00 90.94 95 ASN A O 1
ATOM 649 N N . VAL A 1 96 ? 0.681 -2.964 -17.971 1.00 92.44 96 VAL A N 1
ATOM 650 C CA . VAL A 1 96 ? -0.783 -2.813 -17.984 1.00 92.44 96 VAL A CA 1
ATOM 651 C C . VAL A 1 96 ? -1.491 -4.157 -17.765 1.00 92.44 96 VAL A C 1
ATOM 653 O O . VAL A 1 96 ? -1.315 -5.120 -18.513 1.00 92.44 96 VAL A O 1
ATOM 656 N N . GLY A 1 97 ? -2.344 -4.207 -16.739 1.00 93.31 97 GLY A N 1
ATOM 657 C CA . GLY A 1 97 ? -3.088 -5.408 -16.341 1.00 93.31 97 GLY A CA 1
ATOM 658 C C . GLY A 1 97 ? -2.362 -6.306 -15.332 1.00 93.31 97 GLY A C 1
ATOM 659 O O . GLY A 1 97 ? -2.980 -7.230 -14.802 1.00 93.31 97 GLY A O 1
ATOM 660 N N . GLY A 1 98 ? -1.092 -6.029 -15.033 1.00 96.12 98 GLY A N 1
ATOM 661 C CA . GLY A 1 98 ? -0.363 -6.590 -13.900 1.00 96.12 98 GLY A CA 1
ATOM 662 C C . GLY A 1 98 ? -0.756 -5.937 -12.572 1.00 96.12 98 GLY A C 1
ATOM 663 O O . GLY A 1 98 ? -1.307 -4.832 -12.532 1.00 96.12 98 GLY A O 1
ATOM 664 N N . SER A 1 99 ? -0.480 -6.636 -11.469 1.00 97.50 99 SER A N 1
ATOM 665 C CA . SER A 1 99 ? -0.700 -6.106 -10.121 1.00 97.50 99 SER A CA 1
ATOM 666 C C . SER A 1 99 ? 0.229 -6.718 -9.077 1.00 97.50 99 SER A C 1
ATOM 668 O O . SER A 1 99 ? 0.523 -7.914 -9.139 1.00 97.50 99 SER A O 1
ATOM 670 N N . LEU A 1 100 ? 0.589 -5.923 -8.071 1.00 98.06 100 LEU A N 1
ATOM 671 C CA . LEU A 1 100 ? 1.281 -6.342 -6.849 1.00 98.06 100 LEU A CA 1
ATOM 672 C C . LEU A 1 100 ? 0.441 -5.986 -5.622 1.00 98.06 100 LEU A C 1
ATOM 674 O O . LEU A 1 100 ? -0.474 -5.167 -5.705 1.00 98.06 100 LEU A O 1
ATOM 678 N N . THR A 1 101 ? 0.743 -6.596 -4.476 1.00 98.31 101 THR A N 1
ATOM 679 C CA . THR A 1 101 ? 0.015 -6.324 -3.231 1.00 98.31 101 THR A CA 1
ATOM 680 C C . THR A 1 101 ? 0.940 -6.178 -2.035 1.00 98.31 101 THR A C 1
ATOM 682 O O . THR A 1 101 ? 1.782 -7.045 -1.811 1.00 98.31 101 THR A O 1
ATOM 685 N N . ASP A 1 102 ? 0.694 -5.157 -1.217 1.00 98.31 102 ASP A N 1
ATOM 686 C CA . ASP A 1 102 ? 1.241 -5.020 0.136 1.00 98.31 102 ASP A CA 1
ATOM 687 C C . ASP A 1 102 ? 0.125 -5.173 1.179 1.00 98.31 102 ASP A C 1
ATOM 689 O O . ASP A 1 102 ? -1.025 -4.810 0.933 1.00 98.31 102 ASP A O 1
ATOM 693 N N . SER A 1 103 ? 0.450 -5.701 2.361 1.00 98.38 103 SER A N 1
ATOM 694 C CA . SER A 1 103 ? -0.517 -5.894 3.448 1.00 98.38 103 SER A CA 1
ATOM 695 C C . SER A 1 103 ? 0.052 -5.437 4.784 1.00 98.38 103 SER A C 1
ATOM 697 O O . SER A 1 103 ? 1.145 -5.847 5.171 1.00 98.38 103 SER A O 1
ATOM 699 N N . PHE A 1 104 ? -0.726 -4.644 5.518 1.00 98.75 104 PHE A N 1
ATOM 700 C CA . PHE A 1 104 ? -0.333 -4.050 6.795 1.00 98.75 104 PHE A CA 1
ATOM 701 C C . PHE A 1 104 ? -1.358 -4.372 7.876 1.00 98.75 104 PHE A C 1
ATOM 703 O O . PHE A 1 104 ? -2.553 -4.183 7.670 1.00 98.75 104 PHE A O 1
ATOM 710 N N . THR A 1 105 ? -0.904 -4.837 9.039 1.00 98.75 105 THR A N 1
ATOM 711 C CA . THR A 1 105 ? -1.782 -5.134 10.181 1.00 98.75 105 THR A CA 1
ATOM 712 C C . THR A 1 105 ? -1.846 -3.948 11.136 1.00 98.75 105 THR A C 1
ATOM 714 O O . THR A 1 105 ? -0.808 -3.456 11.585 1.00 98.75 105 THR A O 1
ATOM 717 N N . TYR A 1 106 ? -3.054 -3.533 11.506 1.00 98.75 106 TYR A N 1
ATOM 718 C CA . TYR A 1 106 ? -3.307 -2.467 12.478 1.00 98.75 106 TYR A CA 1
ATOM 719 C C . TYR A 1 106 ? -4.320 -2.916 13.535 1.00 98.75 106 TYR A C 1
ATOM 721 O O . TYR A 1 106 ? -4.976 -3.949 13.385 1.00 98.75 106 TYR A O 1
ATOM 729 N N . THR A 1 107 ? -4.412 -2.154 14.624 1.00 98.75 107 THR A N 1
ATOM 730 C CA . THR A 1 107 ? -5.309 -2.430 15.750 1.00 98.75 107 THR A CA 1
ATOM 731 C C . THR A 1 107 ? -6.233 -1.250 15.999 1.00 98.75 107 THR A C 1
ATOM 733 O O . THR A 1 107 ? -5.773 -0.145 16.297 1.00 98.75 107 THR A O 1
ATOM 736 N N . VAL A 1 108 ? -7.532 -1.514 15.941 1.00 98.44 108 VAL A N 1
ATOM 737 C CA . VAL A 1 108 ? -8.618 -0.607 16.308 1.00 98.44 108 VAL A CA 1
ATOM 738 C C . VAL A 1 108 ? -8.823 -0.668 17.816 1.00 98.44 108 VAL A C 1
ATOM 740 O O . VAL A 1 108 ? -8.753 -1.745 18.410 1.00 98.44 108 VAL A O 1
ATOM 743 N N . SER A 1 109 ? -9.062 0.477 18.444 1.00 97.75 109 SER A N 1
ATOM 744 C CA . SER A 1 109 ? -9.466 0.582 19.843 1.00 97.75 109 SER A CA 1
ATOM 745 C C . SER A 1 109 ? -10.721 1.424 19.967 1.00 97.75 109 SER A C 1
ATOM 747 O O . SER A 1 109 ? -10.872 2.440 19.286 1.00 97.75 109 SER A O 1
ATOM 749 N N . ASP A 1 110 ? -11.576 1.003 20.887 1.00 95.88 110 ASP A N 1
ATOM 750 C CA . ASP A 1 110 ? -12.755 1.734 21.325 1.00 95.88 110 ASP A CA 1
ATOM 751 C C . ASP A 1 110 ? -12.432 2.892 22.290 1.00 95.88 110 ASP A C 1
ATOM 753 O O . ASP A 1 110 ? -13.255 3.782 22.468 1.00 95.88 110 ASP A O 1
ATOM 757 N N . GLY A 1 111 ? -11.237 2.922 22.897 1.00 93.69 111 GLY A N 1
ATOM 758 C CA . GLY A 1 111 ? -10.827 3.887 23.924 1.00 93.69 111 GLY A CA 1
ATOM 759 C C . GLY A 1 111 ? -11.280 3.555 25.358 1.00 93.69 111 GLY A C 1
ATOM 760 O O . GLY A 1 111 ? -11.004 4.333 26.271 1.00 93.69 111 GLY A O 1
ATOM 761 N N . GLN A 1 112 ? -11.973 2.434 25.570 1.00 92.06 112 GLN A N 1
ATOM 762 C CA . GLN A 1 112 ? -12.452 1.931 26.865 1.00 92.06 112 GLN A CA 1
ATOM 763 C C . GLN A 1 112 ? -11.747 0.649 27.328 1.00 92.06 112 GLN A C 1
ATOM 765 O O . GLN A 1 112 ? -11.746 0.354 28.525 1.00 92.06 112 GLN A O 1
ATOM 770 N N . GLY A 1 113 ? -11.017 -0.016 26.436 1.00 91.38 113 GLY A N 1
ATOM 771 C CA . GLY A 1 113 ? -10.151 -1.143 26.776 1.00 91.38 113 GLY 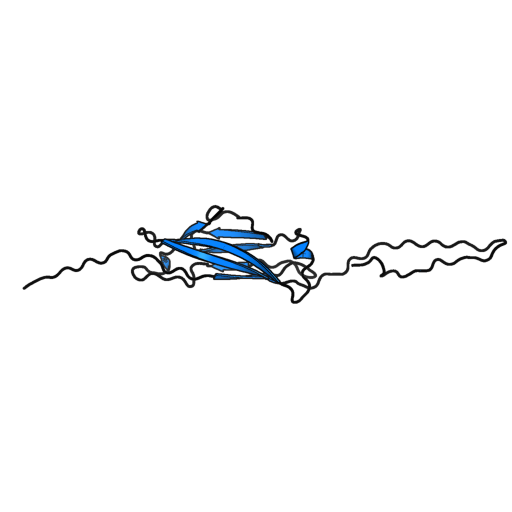A CA 1
ATOM 772 C C . GLY A 1 113 ? -10.274 -2.303 25.799 1.00 91.38 113 GLY A C 1
ATOM 773 O O . GLY A 1 113 ? -9.357 -3.131 25.740 1.00 91.38 113 GLY A O 1
ATOM 774 N N . GLY A 1 114 ? -11.342 -2.346 25.005 1.00 94.94 114 GLY A N 1
ATOM 775 C CA . GLY A 1 114 ? -11.472 -3.253 23.884 1.00 94.94 114 GLY A CA 1
ATOM 776 C C . GLY A 1 114 ? -10.600 -2.842 22.696 1.00 94.94 114 GLY A C 1
ATOM 777 O O . GLY A 1 114 ? -10.364 -1.672 22.365 1.00 94.94 114 GLY A O 1
ATOM 778 N N . THR A 1 115 ? -10.043 -3.867 22.054 1.00 97.50 115 THR A N 1
ATOM 779 C CA . THR A 1 115 ? -9.220 -3.723 20.852 1.00 97.50 115 THR A CA 1
ATOM 780 C C . THR A 1 115 ? -9.464 -4.880 19.896 1.00 97.50 115 THR A C 1
ATOM 782 O O . THR A 1 115 ? -9.795 -5.987 20.324 1.00 97.50 115 THR A O 1
ATOM 785 N N . SER A 1 116 ? -9.268 -4.636 18.603 1.00 98.38 116 SER A N 1
ATOM 786 C CA . SER A 1 116 ? -9.367 -5.657 17.562 1.00 98.38 116 SER A CA 1
ATOM 787 C C . SER A 1 116 ? -8.392 -5.364 16.429 1.00 98.38 116 SER A C 1
ATOM 789 O O . SER A 1 116 ? -8.207 -4.210 16.049 1.00 98.38 116 SER A O 1
ATOM 791 N N . SER A 1 117 ? -7.719 -6.396 15.919 1.00 98.50 117 SER A N 1
ATOM 792 C CA . SER A 1 117 ? -6.702 -6.257 14.872 1.00 98.50 117 SER A CA 1
ATOM 793 C C . SER A 1 117 ? -7.199 -6.800 13.540 1.00 98.50 117 SER A C 1
ATOM 795 O O . SER A 1 117 ? -7.816 -7.862 13.488 1.00 98.50 117 SER A O 1
ATOM 797 N N . THR A 1 118 ? -6.861 -6.104 12.458 1.00 98.62 118 THR A N 1
ATOM 798 C CA . THR A 1 118 ? -7.197 -6.491 11.082 1.00 98.62 118 THR A CA 1
ATOM 799 C C . THR A 1 118 ? -6.131 -5.972 10.107 1.00 98.62 118 THR A C 1
ATOM 801 O O . THR A 1 118 ? -5.046 -5.556 10.529 1.00 98.62 118 THR A O 1
ATOM 804 N N . THR A 1 119 ? -6.381 -6.055 8.801 1.00 98.56 119 THR A N 1
ATOM 805 C CA . THR A 1 119 ? -5.416 -5.717 7.749 1.00 98.56 119 THR A CA 1
ATOM 806 C C . THR A 1 119 ? -5.929 -4.676 6.767 1.00 98.56 119 THR A C 1
ATOM 808 O O . THR A 1 119 ? -7.071 -4.756 6.330 1.00 98.56 119 THR A O 1
ATOM 811 N N . LEU A 1 120 ? -5.031 -3.792 6.334 1.00 98.81 120 LEU A N 1
ATOM 812 C CA . LEU A 1 120 ? -5.158 -2.983 5.125 1.00 98.81 120 LEU A CA 1
ATOM 813 C C . LEU A 1 120 ? -4.332 -3.634 4.008 1.00 98.81 120 LEU A C 1
ATOM 815 O O . LEU A 1 120 ? -3.109 -3.743 4.129 1.00 98.81 120 LEU A O 1
ATOM 819 N N . THR A 1 121 ? -4.983 -4.045 2.921 1.00 98.75 121 THR A N 1
ATOM 820 C CA . THR A 1 121 ? -4.326 -4.581 1.720 1.00 98.75 121 THR A CA 1
ATOM 821 C C . THR A 1 121 ? -4.322 -3.539 0.606 1.00 98.75 121 THR A C 1
ATOM 823 O O . THR A 1 121 ? -5.374 -3.099 0.148 1.00 98.75 121 THR A O 1
ATOM 826 N N . ILE A 1 122 ? -3.141 -3.152 0.136 1.00 98.75 122 ILE A N 1
ATOM 827 C CA . ILE A 1 122 ? -2.973 -2.228 -0.986 1.00 98.75 122 ILE A CA 1
ATOM 828 C C . ILE A 1 122 ? -2.694 -3.028 -2.250 1.00 98.75 122 ILE A C 1
ATOM 830 O O . ILE A 1 122 ? -1.747 -3.809 -2.278 1.00 98.75 122 ILE A O 1
ATOM 834 N N . THR A 1 123 ? -3.499 -2.815 -3.289 1.00 98.50 123 THR A N 1
ATOM 835 C CA . THR A 1 123 ? -3.235 -3.326 -4.640 1.00 98.50 123 THR A CA 1
ATOM 836 C C . THR A 1 123 ? -2.586 -2.230 -5.474 1.00 98.50 123 THR A C 1
ATOM 838 O O . THR A 1 123 ? -3.108 -1.119 -5.553 1.00 98.50 123 THR A O 1
ATOM 841 N N . ILE A 1 124 ? -1.447 -2.540 -6.081 1.00 98.38 124 ILE A N 1
ATOM 842 C CA . ILE A 1 124 ? -0.711 -1.655 -6.983 1.00 98.38 124 ILE A CA 1
ATOM 843 C C . ILE A 1 124 ? -0.953 -2.164 -8.393 1.00 98.38 124 ILE A C 1
ATOM 845 O O . ILE A 1 124 ? -0.687 -3.335 -8.664 1.00 98.38 124 ILE A O 1
ATOM 849 N N . HIS A 1 125 ? -1.475 -1.314 -9.267 1.00 97.00 125 HIS A N 1
ATOM 850 C CA . HIS A 1 125 ? -1.712 -1.646 -10.666 1.00 97.00 125 HIS A CA 1
ATOM 851 C C . HIS A 1 125 ? -0.615 -1.081 -11.555 1.00 97.00 125 HIS A C 1
ATOM 853 O O . HIS A 1 125 ? -0.222 0.077 -11.399 1.00 97.00 125 HIS A O 1
ATOM 859 N N . GLY A 1 126 ? -0.184 -1.915 -12.497 1.00 95.69 126 GLY A N 1
ATOM 860 C CA . GLY A 1 126 ? 0.804 -1.548 -13.496 1.00 95.69 126 GLY A CA 1
ATOM 861 C C . GLY A 1 126 ? 0.213 -0.600 -14.522 1.00 95.69 126 GLY A C 1
ATOM 862 O O . GLY A 1 126 ? -0.984 -0.686 -14.843 1.00 95.69 126 GLY A O 1
ATOM 863 N N . THR A 1 127 ? 1.043 0.304 -15.027 1.00 94.12 127 THR A N 1
ATOM 864 C CA . THR A 1 127 ? 0.641 1.252 -16.066 1.00 94.12 127 THR A CA 1
ATOM 865 C C . THR A 1 127 ? 1.424 1.018 -17.356 1.00 94.12 127 THR A C 1
ATOM 867 O O . THR A 1 127 ? 2.001 -0.047 -17.553 1.00 94.12 127 THR A O 1
ATOM 870 N N . ASP A 1 128 ? 1.264 1.919 -18.321 1.00 90.88 128 ASP A N 1
ATOM 871 C CA . ASP A 1 128 ? 1.979 1.840 -19.593 1.00 90.88 128 ASP A CA 1
ATOM 872 C C . ASP A 1 128 ? 3.238 2.692 -19.475 1.00 90.88 128 ASP A C 1
ATOM 874 O O . ASP A 1 128 ? 3.133 3.885 -19.162 1.00 90.88 128 ASP A O 1
ATOM 878 N N . ASP A 1 129 ? 4.393 2.091 -19.739 1.00 86.31 129 ASP A N 1
ATOM 879 C CA . ASP A 1 129 ? 5.686 2.760 -19.665 1.00 86.31 129 ASP A CA 1
ATOM 880 C C . ASP A 1 129 ? 6.110 3.292 -21.027 1.00 86.31 129 ASP A C 1
ATOM 882 O O . ASP A 1 129 ? 5.873 2.695 -22.081 1.00 86.31 129 ASP A O 1
ATOM 886 N N . ALA A 1 130 ? 6.750 4.460 -21.017 1.00 85.56 130 ALA A N 1
ATOM 887 C CA . ALA A 1 130 ? 7.321 5.004 -22.235 1.00 85.56 130 ALA A CA 1
ATOM 888 C C . ALA A 1 130 ? 8.561 4.186 -22.636 1.00 85.56 130 ALA A C 1
ATOM 890 O O . ALA A 1 130 ? 9.391 3.899 -21.773 1.00 85.56 130 ALA A O 1
ATOM 891 N N . PRO A 1 131 ? 8.751 3.888 -23.934 1.00 85.75 131 PRO A N 1
ATOM 892 C CA . PRO A 1 131 ? 9.947 3.194 -24.379 1.00 85.75 131 PRO A CA 1
ATOM 893 C C . PRO A 1 131 ? 11.198 4.031 -24.090 1.00 85.75 131 PRO A C 1
ATOM 895 O O . PRO A 1 131 ? 11.240 5.246 -24.323 1.00 85.75 131 PRO A O 1
ATOM 898 N N . VAL A 1 132 ? 12.243 3.361 -23.631 1.00 85.88 132 VAL A N 1
ATOM 899 C CA . VAL A 1 132 ? 13.564 3.902 -23.348 1.00 85.88 132 VAL A CA 1
ATOM 900 C C . VAL A 1 132 ? 14.470 3.608 -24.536 1.00 85.88 132 VAL A C 1
ATOM 902 O O . VAL A 1 132 ? 14.907 2.479 -24.754 1.00 85.88 132 VAL A O 1
ATOM 905 N N . ALA A 1 133 ? 14.776 4.654 -25.304 1.00 90.25 133 ALA A N 1
ATOM 906 C CA . ALA A 1 133 ? 15.689 4.549 -26.434 1.00 90.25 133 ALA A CA 1
ATOM 907 C C . ALA A 1 133 ? 17.151 4.436 -25.970 1.00 90.25 133 ALA A C 1
ATOM 909 O O . ALA A 1 133 ? 17.611 5.219 -25.130 1.00 90.25 133 ALA A O 1
ATOM 910 N N . VAL A 1 134 ? 17.910 3.521 -26.567 1.00 93.50 134 VAL A N 1
ATOM 911 C CA . VAL A 1 134 ? 19.333 3.311 -26.292 1.00 93.50 134 VAL A CA 1
ATOM 912 C C . VAL A 1 134 ? 20.140 3.607 -27.551 1.00 93.50 134 VAL A C 1
ATOM 914 O O . VAL A 1 134 ? 19.896 3.073 -28.623 1.00 93.50 134 VAL A O 1
ATOM 917 N N . ALA A 1 135 ? 21.161 4.460 -27.429 1.00 92.19 135 ALA A N 1
ATOM 918 C CA . ALA A 1 135 ? 21.938 4.894 -28.587 1.00 92.19 135 ALA A CA 1
ATOM 919 C C . ALA A 1 135 ? 22.622 3.723 -29.316 1.00 92.19 135 ALA A C 1
ATOM 921 O O . ALA A 1 135 ? 23.465 3.022 -28.748 1.00 92.19 135 ALA A O 1
ATOM 922 N N . ASP A 1 136 ? 22.319 3.576 -30.604 1.00 92.50 136 ASP A N 1
ATOM 923 C CA . ASP A 1 136 ? 23.005 2.639 -31.484 1.00 92.50 136 ASP A CA 1
ATOM 924 C C . ASP A 1 136 ? 24.342 3.175 -31.984 1.00 92.50 136 ASP A C 1
ATOM 926 O O . ASP A 1 136 ? 24.547 4.375 -32.190 1.00 92.50 136 ASP A O 1
ATOM 930 N N . THR A 1 137 ? 25.248 2.249 -32.287 1.00 91.25 137 THR A N 1
ATOM 931 C CA . THR A 1 137 ? 26.488 2.566 -32.994 1.00 91.25 137 THR A CA 1
ATOM 932 C C . THR A 1 137 ? 26.567 1.780 -34.295 1.00 91.25 137 THR A C 1
ATOM 934 O O . THR A 1 137 ? 26.256 0.593 -34.356 1.00 91.25 137 THR A O 1
ATOM 937 N N . GLY A 1 138 ? 26.993 2.456 -35.361 1.00 91.19 138 GLY A N 1
ATOM 938 C CA . GLY A 1 138 ? 27.226 1.864 -36.672 1.00 91.19 138 GLY A CA 1
ATOM 939 C C . GLY A 1 138 ? 28.516 2.411 -37.266 1.00 91.19 138 GLY A C 1
ATOM 940 O O . GLY A 1 138 ? 28.860 3.571 -37.051 1.00 91.19 138 GLY A O 1
ATOM 941 N N . SER A 1 139 ? 29.239 1.575 -38.009 1.00 91.44 139 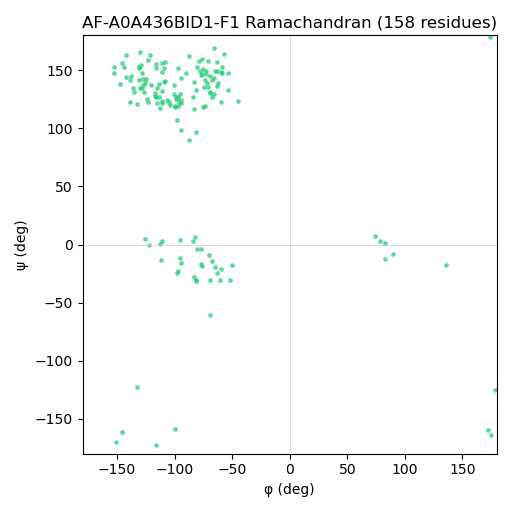SER A N 1
ATOM 942 C CA . SER A 1 139 ? 30.471 1.973 -38.691 1.00 91.44 139 SER A CA 1
ATOM 943 C C . SER A 1 139 ? 30.390 1.639 -40.173 1.00 91.44 139 SER A C 1
ATOM 945 O O . SER A 1 139 ? 29.888 0.582 -40.556 1.00 91.44 139 SER A O 1
ATOM 947 N N . ALA A 1 140 ? 30.878 2.556 -41.002 1.00 92.94 140 ALA A N 1
ATOM 948 C CA . ALA A 1 140 ? 30.973 2.412 -42.444 1.00 92.94 140 ALA A CA 1
ATOM 949 C C . ALA A 1 140 ? 32.405 2.727 -42.883 1.00 92.94 140 ALA A C 1
ATOM 951 O O . ALA A 1 140 ? 33.064 3.581 -42.289 1.00 92.94 140 ALA A O 1
ATOM 952 N N . ASN A 1 141 ? 32.864 2.065 -43.944 1.00 93.94 141 ASN A N 1
ATOM 953 C CA . ASN A 1 141 ? 34.158 2.351 -44.557 1.00 93.94 141 ASN A CA 1
ATOM 954 C C . ASN A 1 141 ? 33.940 2.988 -45.927 1.00 93.94 141 ASN A C 1
ATOM 956 O O . ASN A 1 141 ? 33.171 2.470 -46.742 1.00 93.94 141 ASN A O 1
ATOM 960 N N . GLU A 1 142 ? 34.643 4.088 -46.182 1.00 92.00 142 GLU A N 1
ATOM 961 C CA . GLU A 1 142 ? 34.684 4.746 -47.488 1.00 92.00 142 GLU A CA 1
ATOM 962 C C . GLU A 1 142 ? 35.306 3.828 -48.559 1.00 92.00 142 GLU A C 1
ATOM 964 O O . GLU A 1 142 ? 36.156 2.984 -48.264 1.00 92.00 142 GLU A O 1
ATOM 969 N N . ALA A 1 143 ? 34.879 3.978 -49.817 1.00 86.94 143 ALA A N 1
ATOM 970 C CA . ALA A 1 143 ? 35.465 3.244 -50.935 1.00 86.94 143 ALA A CA 1
ATOM 971 C C . ALA A 1 143 ? 36.877 3.762 -51.255 1.00 86.94 143 ALA A C 1
ATOM 973 O O . ALA A 1 143 ? 37.097 4.963 -51.378 1.00 86.94 143 ALA A O 1
ATOM 974 N N . GLY A 1 144 ? 37.811 2.835 -51.471 1.00 85.06 144 GLY A N 1
ATOM 975 C CA . GLY A 1 144 ? 39.170 3.113 -51.939 1.00 85.06 144 GLY A CA 1
ATOM 976 C C . GLY A 1 144 ? 39.540 2.170 -53.081 1.00 85.06 144 GLY A C 1
ATOM 977 O O . GLY A 1 144 ? 38.832 2.088 -54.080 1.00 85.06 144 GLY A O 1
ATOM 978 N N . ILE A 1 145 ? 40.627 1.405 -52.927 1.00 86.81 145 ILE A N 1
ATOM 979 C CA . ILE A 1 145 ? 40.922 0.281 -53.839 1.00 86.81 145 ILE A CA 1
ATOM 980 C C . ILE A 1 145 ? 39.915 -0.870 -53.646 1.00 86.81 145 ILE A C 1
ATOM 982 O O . ILE A 1 145 ? 39.592 -1.574 -54.601 1.00 86.81 145 ILE A O 1
ATOM 986 N N . THR A 1 146 ? 39.383 -1.048 -52.433 1.00 82.19 146 THR A N 1
ATOM 987 C CA . THR A 1 146 ? 38.273 -1.969 -52.143 1.00 82.19 146 THR A CA 1
ATOM 988 C C . THR A 1 146 ? 36.927 -1.237 -52.109 1.00 82.19 146 THR A C 1
ATOM 990 O O . THR A 1 146 ? 36.893 -0.053 -51.757 1.00 82.19 146 THR A O 1
ATOM 993 N N . PRO A 1 147 ? 35.810 -1.926 -52.426 1.00 87.38 147 PRO A N 1
ATOM 994 C CA . PRO A 1 147 ? 34.471 -1.353 -52.310 1.00 87.38 147 PRO A CA 1
ATOM 995 C C . PRO A 1 147 ? 34.152 -0.890 -50.884 1.00 87.38 147 PRO A C 1
ATOM 997 O O . PRO A 1 147 ? 34.592 -1.513 -49.916 1.00 87.38 147 PRO A O 1
ATOM 1000 N N . ALA A 1 148 ? 33.357 0.177 -50.773 1.00 89.00 148 ALA A N 1
ATOM 1001 C CA . ALA A 1 148 ? 32.835 0.661 -49.497 1.00 89.00 148 ALA A CA 1
ATOM 1002 C C . ALA A 1 148 ? 32.011 -0.414 -48.775 1.00 89.00 148 ALA A C 1
ATOM 1004 O O . ALA A 1 148 ? 31.359 -1.249 -49.408 1.00 89.00 148 ALA A O 1
ATOM 1005 N N . THR A 1 149 ? 31.967 -0.320 -47.448 1.00 93.75 149 THR A N 1
ATOM 1006 C CA . THR A 1 149 ? 31.038 -1.093 -46.616 1.00 93.75 149 THR A CA 1
ATOM 1007 C C . THR A 1 149 ? 30.092 -0.142 -45.903 1.00 93.75 149 THR A C 1
ATOM 1009 O O . THR A 1 149 ? 30.541 0.786 -45.231 1.00 93.75 149 THR A O 1
ATOM 1012 N N . ALA A 1 150 ? 28.788 -0.371 -46.036 1.00 91.19 150 ALA A N 1
ATOM 1013 C CA . ALA A 1 150 ? 27.778 0.401 -45.323 1.00 91.19 150 ALA A CA 1
ATOM 1014 C C . ALA A 1 150 ? 27.669 -0.049 -43.859 1.00 91.19 150 ALA A C 1
ATOM 1016 O O . ALA A 1 150 ? 27.843 -1.231 -43.558 1.00 91.19 150 ALA A O 1
ATOM 1017 N N . ALA A 1 151 ? 27.311 0.882 -42.974 1.00 90.31 151 ALA A N 1
ATOM 1018 C CA . ALA A 1 151 ? 26.764 0.529 -41.672 1.00 90.31 151 ALA A CA 1
ATOM 1019 C C . ALA A 1 151 ? 25.363 -0.066 -41.883 1.00 90.31 151 ALA A C 1
ATOM 1021 O O . ALA A 1 151 ? 24.540 0.519 -42.588 1.00 90.31 151 ALA A O 1
ATOM 1022 N N . THR A 1 152 ? 25.093 -1.223 -41.287 1.00 90.06 152 THR A N 1
ATOM 1023 C CA . THR A 1 152 ? 23.787 -1.895 -41.340 1.00 90.06 152 THR A CA 1
ATOM 1024 C C . THR A 1 152 ? 23.367 -2.286 -39.931 1.00 90.06 152 THR A C 1
ATOM 1026 O O . THR A 1 152 ? 24.212 -2.735 -39.161 1.00 90.06 152 THR A O 1
ATOM 1029 N N . GLY A 1 153 ? 22.084 -2.170 -39.601 1.00 89.00 153 GLY A N 1
ATOM 1030 C CA . GLY A 1 153 ? 21.564 -2.522 -38.280 1.00 89.00 153 GLY A CA 1
ATOM 1031 C C . GLY A 1 153 ? 20.089 -2.158 -38.126 1.00 89.00 153 GLY A C 1
ATOM 1032 O O . GLY A 1 153 ? 19.484 -1.623 -39.056 1.00 89.00 153 GLY A O 1
ATOM 1033 N N . ASN A 1 154 ? 19.530 -2.465 -36.956 1.00 89.81 154 ASN A N 1
ATOM 1034 C CA . ASN A 1 154 ? 18.199 -2.045 -36.525 1.00 89.81 154 ASN A CA 1
ATOM 1035 C C . ASN A 1 154 ? 18.359 -1.160 -35.287 1.00 89.81 154 ASN A C 1
ATOM 1037 O O . ASN A 1 154 ? 19.034 -1.579 -34.356 1.00 89.81 154 ASN A O 1
ATOM 1041 N N . VAL A 1 155 ? 17.715 0.004 -35.296 1.00 89.62 155 VAL A N 1
ATOM 1042 C CA . VAL A 1 155 ? 17.786 1.008 -34.222 1.00 89.62 155 VAL A CA 1
ATOM 1043 C C . VAL A 1 155 ? 16.819 0.749 -33.066 1.00 89.62 155 VAL A C 1
ATOM 1045 O O . VAL A 1 155 ? 16.675 1.577 -32.190 1.00 89.62 155 VAL A O 1
ATOM 1048 N N . LEU A 1 156 ? 16.082 -0.363 -33.120 1.00 90.88 156 LEU A N 1
ATOM 1049 C CA . LEU A 1 156 ? 15.133 -0.768 -32.079 1.00 90.88 156 LEU A CA 1
ATOM 1050 C C . LEU A 1 156 ? 15.613 -2.006 -31.313 1.00 90.88 156 LEU A C 1
ATOM 1052 O O . LEU A 1 156 ? 14.861 -2.593 -30.546 1.00 90.88 156 LEU A O 1
ATOM 1056 N N . ALA A 1 157 ? 16.812 -2.512 -31.611 1.00 86.94 157 ALA A N 1
ATOM 1057 C CA . ALA A 1 157 ? 17.250 -3.813 -31.105 1.00 86.94 157 ALA A CA 1
ATOM 1058 C C . ALA A 1 157 ? 17.677 -3.781 -29.626 1.00 86.94 157 ALA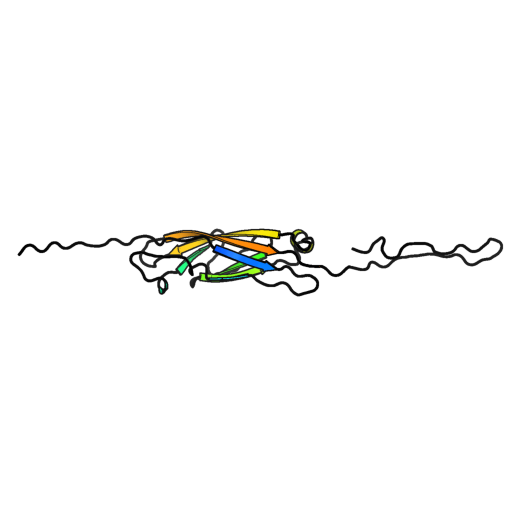 A C 1
ATOM 1060 O O . ALA A 1 157 ? 17.778 -4.837 -29.001 1.00 86.94 157 ALA A O 1
ATOM 1061 N N . ASN A 1 158 ? 17.968 -2.594 -29.102 1.00 85.00 158 ASN A N 1
ATOM 1062 C CA . ASN A 1 158 ? 18.453 -2.317 -27.752 1.00 85.00 158 ASN A CA 1
ATOM 1063 C C . ASN A 1 158 ? 17.541 -1.355 -26.966 1.00 85.00 158 ASN A C 1
ATOM 1065 O O . ASN A 1 158 ? 17.863 -1.066 -25.816 1.00 85.00 158 ASN A O 1
ATOM 1069 N N . ASP A 1 159 ? 16.450 -0.886 -27.570 1.00 88.81 159 ASP A N 1
ATOM 1070 C CA . ASP A 1 159 ? 15.407 -0.099 -26.910 1.00 88.81 159 ASP A CA 1
ATOM 1071 C C . ASP A 1 159 ? 14.522 -1.024 -26.053 1.00 88.81 159 ASP A C 1
ATOM 1073 O O . ASP A 1 159 ? 14.305 -2.186 -26.420 1.00 88.81 159 ASP A O 1
ATOM 1077 N N . THR A 1 160 ? 14.012 -0.525 -24.923 1.00 78.50 160 THR A N 1
ATOM 1078 C CA . THR A 1 160 ? 13.115 -1.264 -24.006 1.00 78.50 160 THR A CA 1
ATOM 1079 C C . THR A 1 160 ? 11.820 -0.529 -23.774 1.00 78.50 160 THR A C 1
ATOM 1081 O O . THR A 1 160 ? 11.917 0.692 -23.542 1.00 78.50 160 THR A O 1
#

Mean predicted aligned error: 6.78 Å

Foldseek 3Di:
DDDDDDDDDFDAKAFDEAEWEWEPDAVHHTGKTKDFRLPPIGGPVDDSQLKWWPDWPPDGAQDWDDWPFFTKHQHRSRIMITDGPNVPVVQVPAEAPRKDKTKIKIKMGSVPPHIDIYIYMYIYHYYHHDKDFDDDDFDKAPDDVHHIGGTDDDRCPPID

pLDDT: mean 93.31, std 6.37, range [68.31, 98.81]

Solvent-accessible surface area (backbone atoms only — not comparable to full-atom values): 9352 Å² total; per-residue (Å²): 137,89,84,84,85,83,80,85,78,92,64,51,33,49,58,51,71,41,77,42,58,26,36,47,49,45,76,51,80,56,43,60,22,68,54,54,69,48,82,78,36,45,40,93,86,51,59,65,91,52,50,28,40,75,42,32,70,98,50,50,62,62,36,79,32,79,58,89,60,27,31,39,27,44,27,45,83,18,42,34,44,32,45,71,37,72,86,37,70,75,55,72,63,30,46,66,88,37,75,51,76,43,78,47,46,36,26,41,23,50,84,84,78,31,57,25,71,37,38,45,36,36,38,35,33,26,31,60,67,70,74,47,82,47,92,76,84,77,65,63,45,79,63,70,98,54,82,54,45,77,54,80,86,67,86,66,79,70,39,85